Protein AF-A0A519QQ48-F1 (afdb_monomer_lite)

Foldseek 3Di:
DDDDDDPPDFWDFDPPDDPCQAAVCVVVCVVVVNPPPVCLRPDPDPRGGDVVGTD

Radius of gyration: 12.96 Å; chains: 1; bounding box: 27×38×26 Å

Secondary structure (DSSP, 8-state):
------------BPTT--HHHHBTTHHHHHHTTTSS-TTTTT--STTTB-GGGB-

pLDDT: mean 91.53, std 10.75, range [54.03, 98.19]

Structure (mmCIF, N/CA/C/O backbone):
data_AF-A0A519QQ48-F1
#
_entry.id   AF-A0A519QQ48-F1
#
loop_
_atom_site.group_PDB
_atom_site.id
_atom_site.type_symbol
_atom_site.label_atom_id
_atom_site.label_alt_id
_atom_site.label_comp_id
_atom_site.label_asym_id
_atom_site.label_entity_id
_atom_site.label_seq_id
_atom_site.pdbx_PDB_ins_code
_atom_site.Cartn_x
_atom_site.Cartn_y
_atom_site.Cartn_z
_atom_site.occupancy
_atom_site.B_iso_or_equiv
_atom_site.auth_seq_id
_atom_site.auth_comp_id
_atom_site.auth_asym_id
_atom_site.auth_atom_id
_atom_site.pdbx_PDB_model_num
ATOM 1 N N . MET A 1 1 ? 17.112 28.965 -1.387 1.00 54.03 1 MET A N 1
ATOM 2 C CA . MET A 1 1 ? 15.792 28.479 -0.934 1.00 54.03 1 MET A CA 1
ATOM 3 C C . MET A 1 1 ? 15.945 27.001 -0.621 1.00 54.03 1 MET A C 1
ATOM 5 O O . MET A 1 1 ? 16.268 26.254 -1.531 1.00 54.03 1 MET A O 1
ATOM 9 N N . ALA A 1 2 ? 15.842 26.593 0.644 1.00 62.19 2 ALA A N 1
ATOM 10 C CA . ALA A 1 2 ? 15.883 25.178 1.008 1.00 62.19 2 ALA A CA 1
ATOM 11 C C . ALA A 1 2 ? 14.444 24.652 1.025 1.00 62.19 2 ALA A C 1
ATOM 13 O O . ALA A 1 2 ? 13.633 25.114 1.825 1.00 62.19 2 ALA A O 1
ATOM 14 N N . SER A 1 3 ? 14.112 23.739 0.118 1.00 70.25 3 SER A N 1
ATOM 15 C CA . SER A 1 3 ? 12.825 23.048 0.139 1.00 70.25 3 SER A CA 1
ATOM 16 C C . SER A 1 3 ? 12.878 21.962 1.209 1.00 70.25 3 SER A C 1
ATOM 18 O O . SER A 1 3 ? 13.712 21.061 1.132 1.00 70.25 3 SER A O 1
ATOM 20 N N . ILE A 1 4 ? 11.995 22.031 2.205 1.00 76.62 4 ILE A N 1
ATOM 21 C CA . ILE A 1 4 ? 11.734 20.885 3.077 1.00 76.62 4 ILE A CA 1
ATOM 22 C C . ILE A 1 4 ? 10.965 19.855 2.250 1.00 76.62 4 ILE A C 1
ATOM 24 O O . ILE A 1 4 ? 9.864 20.115 1.767 1.00 76.62 4 ILE A O 1
ATOM 28 N N . MET A 1 5 ? 11.572 18.688 2.057 1.00 72.44 5 MET A N 1
ATOM 29 C CA . MET A 1 5 ? 10.887 17.519 1.519 1.00 72.44 5 MET A CA 1
ATOM 30 C C . MET A 1 5 ? 9.924 17.030 2.602 1.00 72.44 5 MET A C 1
ATOM 32 O O . MET A 1 5 ? 10.355 16.454 3.600 1.00 72.44 5 MET A O 1
ATOM 36 N N . VAL A 1 6 ? 8.627 17.295 2.442 1.00 69.38 6 VAL A N 1
ATOM 37 C CA . VAL A 1 6 ? 7.605 16.676 3.293 1.00 69.38 6 VAL A CA 1
ATOM 38 C C . VAL A 1 6 ? 7.505 15.217 2.873 1.00 69.38 6 VAL A C 1
ATOM 40 O O . VAL A 1 6 ? 7.139 14.911 1.738 1.00 69.38 6 VAL A O 1
ATOM 43 N N . THR A 1 7 ? 7.872 14.310 3.771 1.00 66.56 7 THR A N 1
ATOM 44 C CA . THR A 1 7 ? 7.756 12.874 3.538 1.00 66.56 7 THR A CA 1
ATOM 45 C C . THR A 1 7 ? 6.284 12.513 3.330 1.00 66.56 7 THR A C 1
ATOM 47 O O . THR A 1 7 ? 5.449 12.860 4.171 1.00 66.56 7 THR A O 1
ATOM 50 N N . PRO A 1 8 ? 5.925 11.828 2.227 1.00 67.56 8 PRO A N 1
ATOM 51 C CA . PRO A 1 8 ? 4.557 11.382 2.032 1.00 67.56 8 PRO A CA 1
ATOM 52 C C . PRO A 1 8 ? 4.174 10.436 3.171 1.00 67.56 8 PRO A C 1
ATOM 54 O O . PRO A 1 8 ? 4.884 9.473 3.465 1.00 67.56 8 PRO A O 1
ATOM 57 N N . LYS A 1 9 ? 3.051 10.731 3.830 1.00 78.19 9 LYS A N 1
ATOM 58 C CA . LYS A 1 9 ? 2.514 9.891 4.899 1.00 78.19 9 LYS A CA 1
ATOM 59 C C . LYS A 1 9 ? 1.972 8.609 4.265 1.00 78.19 9 LYS A C 1
ATOM 61 O O . LYS A 1 9 ? 0.965 8.641 3.562 1.00 78.19 9 LYS A O 1
ATOM 66 N N . VAL A 1 10 ? 2.670 7.500 4.480 1.00 84.00 10 VAL A N 1
ATOM 67 C CA . VAL A 1 10 ? 2.224 6.173 4.045 1.00 84.00 10 VAL A CA 1
ATOM 68 C C . VAL A 1 10 ? 1.378 5.579 5.163 1.00 84.00 10 VAL A C 1
ATOM 70 O O . VAL A 1 10 ? 1.856 5.447 6.288 1.00 84.00 10 VAL A O 1
ATOM 73 N N . SER A 1 11 ? 0.124 5.251 4.858 1.00 92.50 11 SER A N 1
ATOM 74 C CA . SER A 1 11 ? -0.735 4.526 5.794 1.00 92.50 11 SER A CA 1
ATOM 75 C C . SER A 1 11 ? -0.311 3.067 5.879 1.00 92.50 11 SER A C 1
ATOM 77 O O . SER A 1 11 ? 0.116 2.480 4.879 1.00 92.50 11 SER A O 1
ATOM 79 N N . TYR A 1 12 ? -0.441 2.463 7.050 1.00 93.44 12 TYR A N 1
ATOM 80 C CA . TYR A 1 12 ? -0.082 1.062 7.253 1.00 93.44 12 TYR A CA 1
ATOM 81 C C . TYR A 1 12 ? -1.336 0.191 7.374 1.00 93.44 12 TYR A C 1
ATOM 83 O O . TYR A 1 12 ? -2.351 0.656 7.892 1.00 93.44 12 TYR A O 1
ATOM 91 N N . PRO A 1 13 ? -1.304 -1.062 6.883 1.00 95.94 13 PRO A N 1
ATOM 92 C CA . PRO A 1 13 ? -2.382 -2.009 7.130 1.00 95.94 13 PRO A CA 1
ATOM 93 C C . PRO A 1 13 ? -2.621 -2.196 8.628 1.00 95.94 13 PRO A C 1
ATOM 95 O O . PRO A 1 13 ? -1.664 -2.202 9.406 1.00 95.94 13 PRO A O 1
ATOM 98 N N . LEU A 1 14 ? -3.881 -2.384 9.029 1.00 96.69 14 LEU A N 1
ATOM 99 C CA . LEU A 1 14 ? -4.184 -2.798 10.403 1.00 96.69 14 LEU A CA 1
ATOM 100 C C . LEU A 1 14 ? -3.439 -4.100 10.734 1.00 96.69 14 LEU A C 1
ATOM 102 O O . LEU A 1 14 ? -3.160 -4.920 9.854 1.00 96.69 14 LEU A O 1
ATOM 106 N N . GLU A 1 15 ? -3.112 -4.298 12.009 1.00 96.25 15 GLU A N 1
ATOM 107 C CA . GLU A 1 15 ? -2.350 -5.469 12.437 1.00 96.25 15 GLU A CA 1
ATOM 108 C C . GLU A 1 15 ? -2.994 -6.780 11.970 1.00 96.25 15 GLU A C 1
ATOM 110 O O . GLU A 1 15 ? -4.212 -6.955 12.017 1.00 96.25 15 GLU A O 1
ATOM 115 N N . ARG A 1 16 ? -2.142 -7.727 11.552 1.00 94.94 16 ARG A N 1
ATOM 116 C CA . ARG A 1 16 ? -2.512 -9.055 11.020 1.00 94.94 16 ARG A CA 1
ATOM 117 C C . ARG A 1 16 ? -3.229 -9.037 9.671 1.00 94.94 16 ARG A C 1
ATOM 119 O O . ARG A 1 16 ? -3.558 -10.109 9.165 1.00 94.94 16 ARG A O 1
ATOM 126 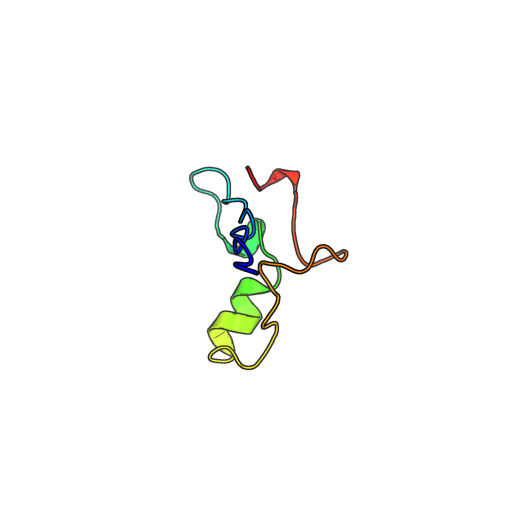N N . MET A 1 17 ? -3.439 -7.872 9.075 1.00 96.44 17 MET A N 1
ATOM 127 C CA . MET A 1 17 ? -4.009 -7.782 7.745 1.00 96.44 17 MET A CA 1
ATOM 128 C C . MET A 1 17 ? -2.919 -7.826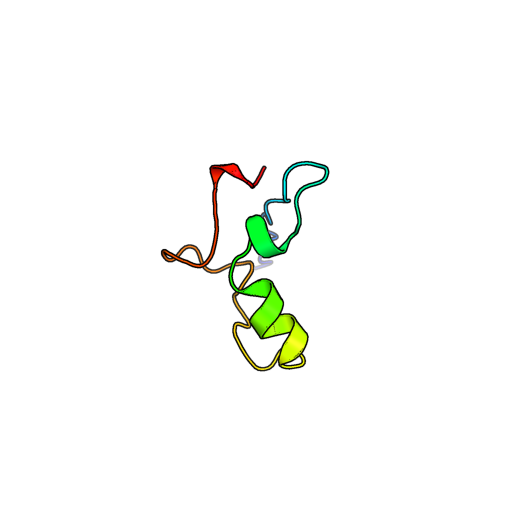 6.675 1.00 96.44 17 MET A C 1
ATOM 130 O O . MET A 1 17 ? -1.916 -7.112 6.783 1.00 96.44 17 MET A O 1
ATOM 134 N N . PRO A 1 18 ? -3.096 -8.640 5.625 1.00 97.31 18 PRO A N 1
ATOM 135 C CA . PRO A 1 18 ? -2.187 -8.646 4.493 1.00 97.31 18 PRO A CA 1
ATOM 136 C C . 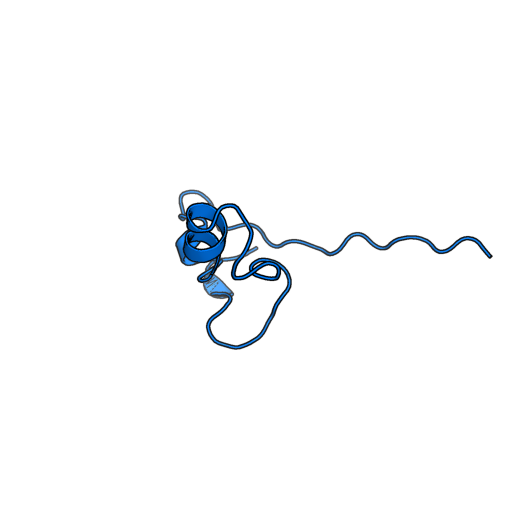PRO A 1 18 ? -2.079 -7.261 3.850 1.00 97.31 18 PRO A C 1
ATOM 138 O O . PRO A 1 18 ? -3.073 -6.561 3.657 1.00 97.31 18 PRO A O 1
ATOM 141 N N . ILE A 1 19 ? -0.871 -6.886 3.424 1.00 96.75 19 ILE A N 1
ATOM 142 C CA . ILE A 1 19 ? -0.653 -5.640 2.674 1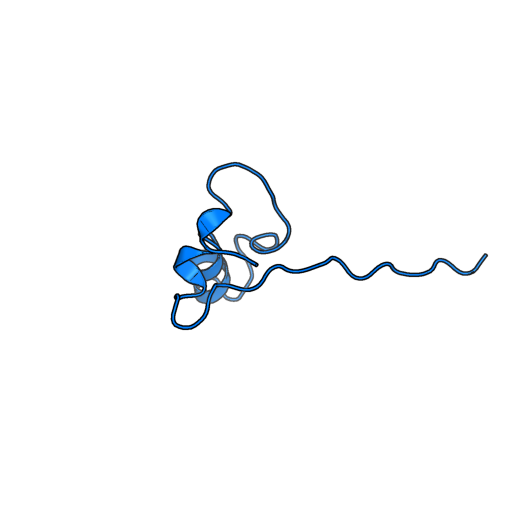.00 96.75 19 ILE A CA 1
ATOM 143 C C . ILE A 1 19 ? -1.490 -5.582 1.391 1.00 96.75 19 ILE A C 1
ATOM 145 O O . ILE A 1 19 ? -1.910 -4.507 0.979 1.00 96.75 19 ILE A O 1
ATOM 149 N N . THR A 1 20 ? -1.783 -6.738 0.800 1.00 97.62 20 THR A N 1
ATOM 150 C CA . THR A 1 20 ? -2.606 -6.886 -0.403 1.00 97.62 20 THR A CA 1
ATOM 151 C C . THR A 1 20 ? -4.066 -6.515 -0.181 1.00 97.62 20 THR A C 1
ATOM 153 O O . THR A 1 20 ? -4.735 -6.134 -1.136 1.00 97.62 20 THR A O 1
ATOM 156 N N . ASP A 1 21 ? -4.539 -6.571 1.065 1.00 97.50 21 ASP A N 1
ATOM 157 C CA . ASP A 1 21 ? -5.923 -6.261 1.431 1.00 97.50 21 ASP A CA 1
ATOM 158 C C . ASP A 1 21 ? -6.097 -4.764 1.731 1.00 97.50 21 ASP A C 1
ATOM 160 O O . ASP A 1 21 ? -7.206 -4.237 1.652 1.00 97.50 21 ASP A O 1
ATOM 164 N N . GLY A 1 22 ? -5.007 -4.057 2.054 1.00 96.81 22 GLY A N 1
ATOM 165 C CA . GLY A 1 22 ? -4.969 -2.595 2.176 1.00 96.81 22 GLY A CA 1
ATOM 166 C C . GLY A 1 22 ? -4.565 -1.890 0.877 1.00 96.81 22 GLY A C 1
ATOM 167 O O . GLY A 1 22 ? -5.136 -0.857 0.530 1.00 96.81 22 GLY A O 1
ATOM 168 N N . TYR A 1 23 ? -3.619 -2.470 0.135 1.00 97.56 23 TYR A N 1
ATOM 169 C CA . TYR A 1 23 ? -3.050 -1.958 -1.110 1.00 97.56 23 TYR A CA 1
ATOM 170 C C . TYR A 1 23 ? -3.226 -2.966 -2.249 1.00 97.56 23 TYR A C 1
ATOM 172 O O . TYR A 1 23 ? -2.389 -3.835 -2.502 1.00 97.56 23 TYR A O 1
ATOM 180 N N . LEU A 1 24 ? -4.307 -2.793 -3.001 1.00 98.00 24 LEU A N 1
ATOM 181 C CA . LEU A 1 24 ? -4.808 -3.760 -3.980 1.00 98.00 24 LEU A CA 1
ATOM 182 C C . LEU A 1 24 ? -3.874 -3.971 -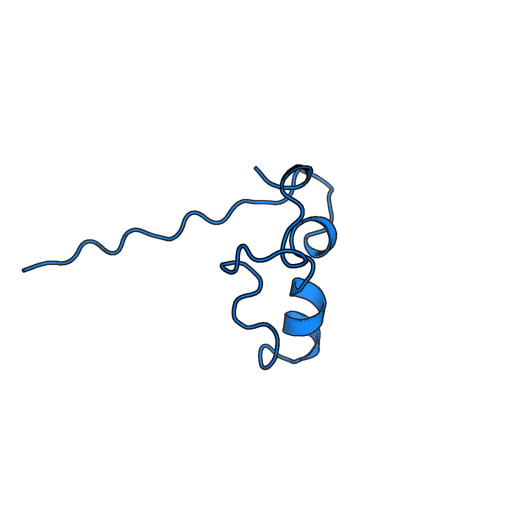5.184 1.00 98.00 24 LEU A C 1
ATOM 184 O O . LEU A 1 24 ? -3.996 -4.957 -5.908 1.00 98.00 24 LEU A O 1
ATOM 188 N N . LYS A 1 25 ? -2.939 -3.044 -5.425 1.00 97.88 25 LYS A N 1
ATOM 189 C CA . LYS A 1 25 ? -1.960 -3.124 -6.523 1.00 97.88 25 LYS A CA 1
ATOM 190 C C . LYS A 1 25 ? -0.585 -3.639 -6.098 1.00 97.88 25 LYS A C 1
ATOM 192 O O . LYS A 1 25 ? 0.259 -3.871 -6.963 1.00 97.88 25 LYS A O 1
ATOM 197 N N . PHE A 1 26 ? -0.374 -3.880 -4.801 1.00 97.75 26 PHE A N 1
ATOM 198 C CA . PHE A 1 26 ? 0.913 -4.329 -4.268 1.00 97.75 26 PHE A CA 1
ATOM 199 C C . PHE A 1 26 ? 1.390 -5.634 -4.914 1.00 97.75 26 PHE A C 1
ATOM 201 O O . PHE A 1 26 ? 2.533 -5.711 -5.357 1.00 97.75 26 PHE A O 1
ATOM 208 N N . SER A 1 27 ? 0.517 -6.641 -5.035 1.00 98.00 27 SER A N 1
ATOM 209 C CA . SER A 1 27 ? 0.905 -7.933 -5.618 1.00 98.00 27 SER A CA 1
ATOM 210 C C . SER A 1 27 ? 1.388 -7.792 -7.055 1.00 98.00 27 SER A C 1
ATOM 212 O O . SER A 1 27 ? 2.414 -8.359 -7.401 1.00 98.00 27 SER A O 1
ATOM 214 N N . ASN A 1 28 ? 0.687 -7.005 -7.879 1.00 98.06 28 ASN A N 1
ATOM 215 C CA . ASN A 1 28 ? 1.070 -6.784 -9.272 1.00 98.06 28 ASN A CA 1
ATOM 216 C C . ASN A 1 28 ? 2.439 -6.099 -9.378 1.00 98.06 28 ASN A C 1
ATOM 218 O O . ASN A 1 28 ? 3.275 -6.515 -10.180 1.00 98.06 28 ASN A O 1
ATOM 222 N N . TRP A 1 29 ? 2.686 -5.100 -8.532 1.00 98.12 29 TRP A N 1
ATOM 223 C CA . TRP A 1 29 ? 3.993 -4.464 -8.427 1.00 98.12 29 TRP A CA 1
ATOM 224 C C . TRP A 1 29 ? 5.078 -5.472 -8.034 1.00 98.12 29 TRP A C 1
ATOM 226 O O . TRP A 1 29 ? 6.054 -5.630 -8.772 1.00 98.12 29 TRP A O 1
ATOM 236 N N . ALA A 1 30 ? 4.868 -6.227 -6.955 1.00 97.81 30 ALA A N 1
ATOM 237 C CA . ALA A 1 30 ? 5.837 -7.187 -6.436 1.00 97.81 30 ALA A CA 1
ATOM 238 C C . ALA A 1 30 ? 6.168 -8.295 -7.451 1.00 97.81 30 ALA A C 1
ATOM 240 O O . ALA A 1 30 ? 7.339 -8.567 -7.712 1.00 97.81 30 ALA A O 1
ATOM 241 N N . THR A 1 31 ? 5.159 -8.895 -8.090 1.00 98.19 31 THR A N 1
ATOM 242 C CA . THR A 1 31 ? 5.363 -9.973 -9.073 1.00 98.19 31 THR A CA 1
ATOM 243 C C . THR A 1 31 ? 5.959 -9.484 -10.389 1.00 98.19 31 THR A C 1
ATOM 245 O O . THR A 1 31 ? 6.551 -10.270 -11.117 1.00 98.19 31 THR A O 1
ATOM 248 N N . SER A 1 32 ? 5.808 -8.196 -10.710 1.00 98.00 32 SER A N 1
ATOM 249 C CA . SER A 1 32 ? 6.401 -7.592 -11.911 1.00 98.00 32 SER A CA 1
ATOM 250 C C . SER A 1 32 ? 7.859 -7.156 -11.730 1.00 98.00 32 SER A C 1
ATOM 252 O O . SER A 1 32 ? 8.429 -6.562 -12.642 1.00 98.00 32 SER A O 1
ATOM 254 N N . GLY A 1 33 ? 8.454 -7.372 -10.551 1.00 97.31 33 GLY A N 1
ATOM 255 C CA . GLY A 1 33 ? 9.776 -6.829 -10.226 1.00 97.31 33 GLY A CA 1
ATOM 256 C C . GLY A 1 33 ? 9.790 -5.299 -10.137 1.00 97.31 33 GLY A C 1
ATOM 257 O O . GLY A 1 33 ? 10.815 -4.673 -10.384 1.00 97.31 33 GLY A O 1
ATOM 258 N N . GLY A 1 34 ? 8.647 -4.685 -9.825 1.00 96.62 34 GLY A N 1
ATOM 259 C CA . GLY A 1 34 ? 8.505 -3.236 -9.698 1.00 96.62 34 GLY A CA 1
ATOM 260 C C . GLY A 1 34 ? 8.291 -2.471 -11.007 1.00 96.62 34 GLY A C 1
ATOM 261 O O . GLY A 1 34 ? 8.319 -1.240 -11.000 1.00 96.62 34 GLY A O 1
ATOM 262 N N . ALA A 1 35 ? 8.057 -3.164 -12.124 1.00 97.50 35 ALA A N 1
ATOM 263 C CA . ALA A 1 35 ? 7.784 -2.531 -13.414 1.00 97.50 35 ALA A CA 1
ATOM 264 C C . ALA A 1 35 ? 6.334 -2.032 -13.546 1.00 97.50 35 ALA A C 1
ATOM 266 O O . ALA A 1 35 ? 6.076 -1.034 -14.213 1.00 97.50 35 ALA A O 1
ATOM 267 N N . SER A 1 36 ? 5.379 -2.725 -12.922 1.00 97.44 36 SER A N 1
ATOM 268 C CA . SER A 1 36 ? 3.949 -2.392 -12.964 1.00 97.44 36 SER A CA 1
ATOM 269 C C . SER A 1 36 ? 3.475 -1.785 -11.646 1.00 97.44 36 SER A C 1
ATOM 271 O O . SER A 1 36 ? 4.038 -2.069 -10.593 1.00 97.44 36 SER A O 1
ATOM 273 N N . SER A 1 37 ? 2.419 -0.964 -11.692 1.00 96.88 37 SER A N 1
ATOM 274 C CA . SER A 1 37 ? 1.802 -0.351 -10.503 1.00 96.88 37 SER A CA 1
ATOM 275 C C . SER A 1 37 ? 2.809 0.365 -9.584 1.00 96.88 37 SER A C 1
ATOM 277 O O . SER A 1 37 ? 2.781 0.195 -8.369 1.00 96.88 37 SER A O 1
ATOM 279 N N . GLN A 1 38 ? 3.736 1.141 -10.155 1.00 97.00 38 GLN A N 1
ATOM 280 C CA . GLN A 1 38 ? 4.832 1.803 -9.421 1.00 97.00 38 GLN A CA 1
ATOM 281 C C . GLN A 1 38 ? 4.342 2.755 -8.317 1.00 97.00 38 GLN A C 1
ATOM 283 O O . GLN A 1 38 ? 5.035 3.002 -7.334 1.00 97.00 38 GLN A O 1
ATOM 288 N N . ASP A 1 39 ? 3.123 3.250 -8.471 1.00 95.62 39 ASP A N 1
ATOM 289 C CA . ASP A 1 39 ? 2.406 4.162 -7.594 1.00 95.62 39 ASP A CA 1
ATOM 290 C C . ASP A 1 39 ? 1.420 3.445 -6.651 1.00 95.62 39 ASP A C 1
ATOM 292 O O . ASP A 1 39 ? 0.548 4.089 -6.066 1.00 95.62 39 ASP A O 1
ATOM 296 N N . TRP A 1 40 ? 1.541 2.122 -6.468 1.00 95.56 40 TRP A N 1
ATOM 297 C CA . TRP A 1 40 ? 0.601 1.302 -5.687 1.00 95.56 40 TRP A CA 1
ATOM 298 C C . TRP A 1 40 ? 0.309 1.849 -4.279 1.00 95.56 40 TRP A C 1
ATOM 300 O O . TRP A 1 40 ? -0.813 1.706 -3.794 1.00 95.56 40 TRP A O 1
ATOM 310 N N . TYR A 1 41 ? 1.294 2.484 -3.635 1.00 94.19 41 TYR A N 1
ATOM 311 C CA . TYR A 1 41 ? 1.194 3.024 -2.275 1.00 94.19 41 TYR A CA 1
ATOM 312 C C . TYR A 1 41 ? 0.758 4.499 -2.218 1.00 94.19 41 TYR A C 1
ATOM 314 O O . TYR A 1 41 ? 0.298 4.958 -1.173 1.00 94.19 41 TYR A O 1
ATOM 322 N N . SER A 1 42 ? 0.911 5.259 -3.309 1.00 93.94 42 SER A N 1
ATOM 323 C CA . SER A 1 42 ? 0.724 6.722 -3.355 1.00 93.94 42 SER A CA 1
ATOM 324 C C . SER A 1 42 ? -0.474 7.169 -4.197 1.00 93.94 42 SER A C 1
ATOM 326 O O . SER A 1 42 ? -1.025 8.240 -3.940 1.00 93.94 42 SER A O 1
ATOM 328 N N . ASN A 1 43 ? -1.003 6.300 -5.058 1.00 94.56 43 ASN A N 1
ATOM 329 C CA . ASN A 1 43 ? -2.223 6.537 -5.824 1.00 94.56 43 ASN A CA 1
ATOM 330 C C . ASN A 1 43 ? -3.489 6.317 -4.974 1.00 94.56 43 ASN A C 1
ATOM 332 O O . ASN A 1 43 ? -3.603 5.318 -4.258 1.00 94.56 43 ASN A O 1
ATOM 336 N N . THR A 1 44 ? -4.401 7.288 -4.989 1.00 94.12 44 THR A N 1
ATOM 337 C CA . THR A 1 44 ? -5.653 7.315 -4.210 1.00 94.12 44 THR A CA 1
ATOM 338 C C . THR A 1 44 ? -6.894 7.034 -5.062 1.00 94.12 44 THR A C 1
ATOM 340 O O . THR A 1 44 ? -8.015 7.135 -4.564 1.00 94.12 44 THR A O 1
ATOM 343 N N . ALA A 1 45 ? -6.716 6.679 -6.337 1.00 95.44 45 ALA A N 1
ATOM 344 C CA . ALA A 1 45 ? -7.803 6.294 -7.219 1.00 95.44 45 ALA A CA 1
ATOM 345 C C . ALA A 1 45 ? -8.535 5.046 -6.702 1.00 95.44 45 ALA A C 1
ATOM 347 O O . ALA A 1 45 ? -7.980 4.195 -5.996 1.00 95.44 45 ALA A O 1
ATOM 348 N N . SER A 1 46 ? -9.801 4.921 -7.101 1.00 94.94 46 SER A N 1
ATOM 349 C CA . SER A 1 46 ? -10.603 3.741 -6.789 1.00 94.94 46 SER A CA 1
ATOM 350 C C . SER A 1 46 ? -9.904 2.463 -7.268 1.00 94.94 46 SER A C 1
ATOM 352 O O . SER A 1 46 ? -9.337 2.421 -8.361 1.00 94.94 46 SER A O 1
ATOM 354 N N . GLY A 1 47 ? -9.921 1.421 -6.436 1.00 94.19 47 GLY A N 1
ATOM 355 C CA . GLY A 1 47 ? -9.272 0.144 -6.740 1.00 94.19 47 GLY A CA 1
ATOM 356 C C . GLY A 1 47 ? -7.766 0.084 -6.457 1.00 94.19 47 GLY A C 1
ATOM 357 O O . GLY A 1 47 ? -7.144 -0.921 -6.801 1.00 94.19 47 GLY A O 1
ATOM 358 N N . TYR A 1 48 ? -7.175 1.107 -5.828 1.00 96.62 48 TYR A N 1
ATOM 359 C CA . TYR A 1 48 ? -5.797 1.049 -5.318 1.00 96.62 48 TYR A CA 1
ATOM 360 C C . TYR A 1 48 ? -5.718 0.727 -3.829 1.00 96.62 48 TYR A C 1
ATOM 362 O O . TYR A 1 48 ? -4.799 0.021 -3.413 1.00 96.62 48 TYR A O 1
ATOM 370 N N . ARG A 1 49 ? -6.665 1.227 -3.028 1.00 96.25 49 ARG A N 1
ATOM 371 C CA . ARG A 1 49 ? -6.629 1.094 -1.568 1.00 96.25 49 ARG A CA 1
ATOM 372 C C . ARG A 1 49 ? -7.992 0.820 -0.971 1.00 96.25 49 ARG A C 1
ATOM 374 O O . ARG A 1 49 ? -9.002 1.314 -1.470 1.00 96.25 49 ARG A O 1
ATOM 381 N N . VAL A 1 50 ? -7.988 0.109 0.147 1.00 97.25 50 VAL A N 1
ATOM 382 C CA . VAL A 1 50 ? -9.158 -0.081 1.003 1.00 97.25 50 VAL A CA 1
ATOM 383 C C . VAL A 1 50 ? -8.916 0.704 2.287 1.00 97.25 50 VAL A C 1
ATOM 385 O O . VAL A 1 50 ? -8.164 0.274 3.151 1.00 97.25 50 VAL A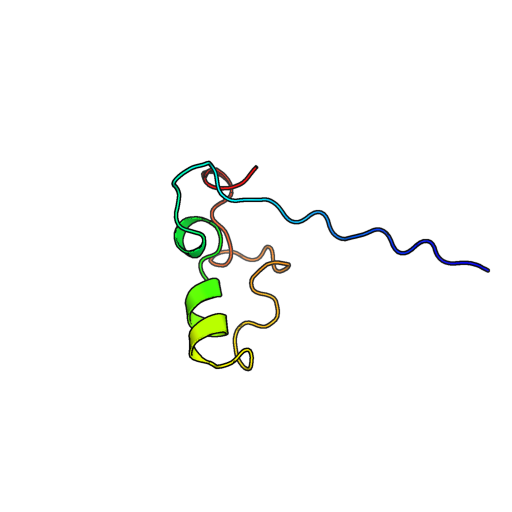 O 1
ATOM 388 N N . LEU A 1 51 ? -9.508 1.896 2.409 1.00 95.00 51 LEU A N 1
ATOM 389 C CA . LEU A 1 51 ? -9.195 2.815 3.516 1.00 95.00 51 LEU A CA 1
ATOM 390 C C . LEU A 1 51 ? -9.595 2.274 4.893 1.00 95.00 51 LEU A C 1
ATOM 392 O O . LEU A 1 51 ? -8.919 2.564 5.869 1.00 95.00 51 LEU A O 1
ATOM 396 N N . THR A 1 52 ? -10.642 1.450 4.977 1.00 96.75 52 THR A N 1
ATOM 397 C CA . THR A 1 52 ? -11.031 0.775 6.231 1.00 96.75 52 THR A CA 1
ATOM 398 C C . THR A 1 52 ? -9.973 -0.202 6.725 1.00 96.75 52 THR A C 1
ATOM 400 O O . THR A 1 52 ? -10.009 -0.611 7.880 1.00 96.75 52 THR A O 1
ATOM 403 N N . ASN A 1 53 ? -9.042 -0.567 5.845 1.00 96.69 53 ASN A N 1
ATOM 404 C CA . ASN A 1 53 ? -7.970 -1.495 6.119 1.00 96.69 53 ASN A CA 1
ATOM 405 C C . ASN A 1 53 ? -6.638 -0.771 6.417 1.00 96.69 53 ASN A C 1
ATOM 407 O O . ASN A 1 53 ? -5.606 -1.415 6.560 1.00 96.69 53 ASN A O 1
ATOM 411 N N . LEU A 1 54 ? -6.614 0.561 6.490 1.00 94.62 54 LEU A N 1
ATOM 412 C CA . LEU A 1 54 ? -5.389 1.351 6.631 1.00 94.62 54 LEU A CA 1
ATOM 413 C C . LEU A 1 54 ? -5.499 2.340 7.807 1.00 94.62 54 LEU A C 1
ATOM 415 O O . LEU A 1 54 ? -6.574 2.886 8.047 1.00 94.62 54 LEU A O 1
ATOM 419 N N . TYR A 1 55 ? -4.386 2.591 8.507 1.00 92.88 55 TYR A N 1
ATOM 420 C CA . TYR A 1 55 ? -4.246 3.579 9.593 1.00 92.88 55 TYR A CA 1
ATOM 421 C C . TYR A 1 55 ? -3.178 4.637 9.270 1.00 92.88 55 TYR A C 1
ATOM 423 O O . TYR A 1 55 ? -2.181 4.301 8.585 1.00 92.88 55 TYR A O 1
#

Sequence (55 aa):
MASIMVTPKVSYPLERMPITDGYLKFSNWATSGGASSQDWYSNTASGYRVLTNLY